Protein AF-A0A0S8JQD1-F1 (afdb_monomer_lite)

Structure (mmCIF, N/CA/C/O backbone):
data_AF-A0A0S8JQD1-F1
#
_entry.id   AF-A0A0S8JQD1-F1
#
loop_
_atom_site.group_PDB
_atom_site.id
_atom_site.type_symbol
_atom_site.label_atom_id
_atom_site.label_alt_id
_atom_site.label_comp_id
_atom_site.label_asym_id
_atom_site.label_entity_id
_atom_site.label_seq_id
_atom_site.pdbx_PDB_ins_code
_atom_site.Cartn_x
_atom_site.Cartn_y
_atom_site.Cartn_z
_atom_site.occupancy
_atom_site.B_iso_or_equiv
_atom_site.auth_seq_id
_atom_site.auth_comp_id
_atom_site.auth_asym_id
_atom_site.auth_atom_id
_atom_site.pdbx_PDB_model_num
ATOM 1 N N . MET A 1 1 ? 9.965 -3.136 -25.628 1.00 78.94 1 MET A N 1
ATOM 2 C CA . MET A 1 1 ? 8.952 -3.988 -24.974 1.00 78.94 1 MET A CA 1
ATOM 3 C C . MET A 1 1 ? 7.857 -4.251 -25.993 1.00 78.94 1 MET A C 1
ATOM 5 O O . MET A 1 1 ? 7.577 -3.351 -26.771 1.00 78.94 1 MET A O 1
ATOM 9 N N . VAL A 1 2 ? 7.329 -5.469 -26.069 1.00 87.44 2 VAL A N 1
ATOM 10 C CA . VAL A 1 2 ? 6.152 -5.796 -26.891 1.00 87.44 2 VAL A CA 1
ATOM 11 C C . VAL A 1 2 ? 5.032 -6.151 -25.925 1.00 87.44 2 VAL A C 1
ATOM 13 O O . VAL A 1 2 ? 5.283 -6.934 -25.013 1.00 87.44 2 VAL A O 1
ATOM 16 N N . HIS A 1 3 ? 3.866 -5.538 -26.092 1.00 89.38 3 HIS A N 1
ATOM 17 C CA . HIS A 1 3 ? 2.669 -5.808 -25.302 1.00 89.38 3 HIS A CA 1
ATOM 18 C C . HIS A 1 3 ? 1.633 -6.451 -26.219 1.00 89.38 3 HIS A C 1
ATOM 20 O O . HIS A 1 3 ? 1.344 -5.892 -27.277 1.00 89.38 3 HIS A O 1
ATOM 26 N N . ASP A 1 4 ? 1.126 -7.607 -25.811 1.00 89.38 4 ASP A N 1
ATOM 27 C CA . ASP A 1 4 ? -0.022 -8.264 -26.420 1.00 89.38 4 ASP A CA 1
ATOM 28 C C . ASP A 1 4 ? -1.220 -8.073 -25.475 1.00 89.38 4 ASP A C 1
ATOM 30 O O . ASP A 1 4 ? -1.228 -8.657 -24.386 1.00 89.38 4 ASP A O 1
ATOM 34 N N . PRO A 1 5 ? -2.172 -7.188 -25.811 1.00 85.81 5 PRO A N 1
ATOM 35 C CA . PRO A 1 5 ? -3.292 -6.878 -24.931 1.00 85.81 5 PRO A CA 1
ATOM 36 C C . PRO A 1 5 ? -4.311 -8.018 -24.833 1.00 85.81 5 PRO A C 1
ATOM 38 O O . PRO A 1 5 ? -4.959 -8.137 -23.791 1.00 85.81 5 PRO A O 1
ATOM 41 N N . ASP A 1 6 ? -4.433 -8.850 -25.869 1.00 91.69 6 ASP A N 1
ATOM 42 C CA . ASP A 1 6 ? -5.437 -9.913 -25.936 1.00 91.69 6 ASP A CA 1
ATOM 43 C C . ASP A 1 6 ? -5.020 -11.084 -25.039 1.00 91.69 6 ASP A C 1
ATOM 45 O O . ASP A 1 6 ? -5.792 -11.524 -24.184 1.00 91.69 6 ASP A O 1
ATOM 49 N N . ASP A 1 7 ? -3.746 -11.479 -25.120 1.00 91.81 7 ASP A N 1
ATOM 50 C CA . ASP A 1 7 ? -3.152 -12.493 -24.238 1.00 91.81 7 ASP A CA 1
ATOM 51 C C . ASP A 1 7 ? -2.639 -11.920 -22.901 1.00 91.81 7 ASP A C 1
ATOM 53 O O . ASP A 1 7 ? -2.196 -12.660 -22.020 1.00 91.81 7 ASP A O 1
ATOM 57 N N . ARG A 1 8 ? -2.695 -10.592 -22.715 1.00 90.12 8 ARG A N 1
ATOM 58 C CA . ARG A 1 8 ? -2.167 -9.862 -21.542 1.00 90.12 8 ARG A CA 1
ATOM 59 C C . ARG A 1 8 ? -0.697 -10.180 -21.254 1.00 90.12 8 ARG A C 1
ATOM 61 O O . ARG A 1 8 ? -0.280 -10.266 -20.094 1.00 90.12 8 ARG A O 1
ATOM 68 N N . THR A 1 9 ? 0.106 -10.347 -22.304 1.00 90.62 9 THR A N 1
ATOM 69 C CA . THR A 1 9 ? 1.527 -10.691 -22.178 1.00 90.62 9 THR A CA 1
ATOM 70 C C . THR A 1 9 ? 2.443 -9.515 -22.492 1.00 90.62 9 THR A C 1
ATOM 72 O O . THR A 1 9 ? 2.153 -8.627 -23.296 1.00 90.62 9 THR A O 1
ATOM 75 N N . ILE A 1 10 ? 3.604 -9.505 -21.833 1.00 89.94 10 ILE A N 1
ATOM 76 C CA . ILE A 1 10 ? 4.675 -8.540 -22.072 1.00 89.94 10 ILE A CA 1
ATOM 77 C C . ILE A 1 10 ? 5.955 -9.311 -22.382 1.00 89.94 10 ILE A C 1
ATOM 79 O O . ILE A 1 10 ? 6.378 -10.168 -21.608 1.00 89.94 10 ILE A O 1
ATOM 83 N N . ARG A 1 11 ? 6.619 -8.962 -23.489 1.00 89.69 11 ARG A N 1
ATOM 84 C CA . ARG A 1 11 ? 7.912 -9.538 -23.881 1.00 89.69 11 ARG A CA 1
ATOM 85 C C . ARG A 1 11 ? 9.009 -8.482 -23.970 1.00 89.69 11 ARG A C 1
ATOM 87 O O . ARG A 1 11 ? 8.882 -7.457 -24.655 1.00 89.69 11 ARG A O 1
ATOM 94 N N . PHE A 1 12 ? 10.145 -8.771 -23.342 1.00 89.81 12 PHE A N 1
ATOM 95 C CA . PHE A 1 12 ? 11.366 -7.982 -23.482 1.00 89.81 12 PHE A CA 1
ATOM 96 C C . PHE A 1 12 ? 12.162 -8.456 -24.697 1.00 89.81 12 PHE A C 1
ATOM 98 O O . PHE A 1 12 ? 12.424 -9.641 -24.870 1.00 89.81 12 PHE A O 1
ATOM 105 N N . ARG A 1 13 ? 12.531 -7.515 -25.573 1.00 87.81 13 ARG A N 1
ATOM 106 C CA . ARG A 1 13 ? 13.360 -7.811 -26.756 1.00 87.81 13 ARG A CA 1
ATOM 107 C C . ARG A 1 13 ? 14.842 -7.950 -26.400 1.00 87.81 13 ARG A C 1
ATOM 109 O O . ARG A 1 13 ? 15.577 -8.622 -27.108 1.00 87.81 13 ARG A O 1
ATOM 116 N N . ASN A 1 14 ? 15.263 -7.318 -25.308 1.00 89.50 14 ASN A N 1
ATOM 117 C CA . ASN A 1 14 ? 16.623 -7.374 -24.796 1.00 89.50 14 ASN A CA 1
ATOM 118 C C . ASN A 1 14 ? 16.653 -8.305 -23.575 1.00 89.50 14 ASN A C 1
ATOM 120 O O . ASN A 1 14 ? 15.941 -8.055 -22.604 1.00 89.50 14 ASN A O 1
ATOM 124 N N . LYS A 1 15 ? 17.480 -9.357 -23.634 1.00 84.50 15 LYS A N 1
ATOM 125 C CA . LYS A 1 15 ? 17.635 -10.361 -22.565 1.00 84.50 15 LYS A CA 1
ATOM 126 C C . LYS A 1 15 ? 18.258 -9.800 -21.279 1.00 84.50 15 LYS A C 1
ATOM 128 O O . LYS A 1 15 ? 18.165 -10.441 -20.243 1.00 84.50 15 LYS A O 1
ATOM 133 N N . LEU A 1 16 ? 18.883 -8.624 -21.344 1.00 88.50 16 LEU A N 1
ATOM 134 C CA . LEU A 1 16 ? 19.480 -7.940 -20.195 1.00 88.50 16 LEU A CA 1
ATOM 135 C C . LEU A 1 16 ? 18.474 -7.069 -19.424 1.00 88.50 16 LEU A C 1
ATOM 137 O O . LEU A 1 16 ? 18.820 -6.519 -18.383 1.00 88.50 16 LEU A O 1
ATOM 141 N N . VAL A 1 17 ? 17.243 -6.909 -19.922 1.00 87.38 17 VAL A N 1
ATOM 142 C CA . VAL A 1 17 ? 16.210 -6.130 -19.229 1.00 87.38 17 VAL A CA 1
ATOM 143 C C . VAL A 1 17 ? 15.551 -6.990 -18.157 1.00 87.38 17 VAL A C 1
ATOM 145 O O . VAL A 1 17 ? 15.038 -8.067 -18.448 1.00 87.38 17 VAL A O 1
ATOM 148 N N . GLN A 1 18 ? 15.524 -6.473 -16.932 1.00 84.81 18 GLN A N 1
ATOM 149 C CA . GLN A 1 18 ? 14.804 -7.047 -15.799 1.00 84.81 18 GLN A CA 1
ATOM 150 C C . GLN A 1 18 ? 13.748 -6.058 -15.303 1.00 84.81 18 GLN A C 1
ATOM 152 O O . GLN A 1 18 ? 13.915 -4.844 -15.438 1.00 84.81 18 GLN A O 1
ATOM 157 N N . VAL A 1 19 ? 12.659 -6.578 -14.740 1.00 82.19 19 VAL A N 1
ATOM 158 C CA . VAL A 1 19 ? 11.595 -5.764 -14.142 1.00 82.19 19 VAL A CA 1
ATOM 159 C C . VAL A 1 19 ? 11.698 -5.848 -12.631 1.00 82.19 19 VAL A C 1
ATOM 161 O O . VAL A 1 19 ? 11.693 -6.943 -12.074 1.00 82.19 19 VAL A O 1
ATOM 164 N N . ASP A 1 20 ? 11.740 -4.691 -11.981 1.00 81.12 20 ASP A N 1
ATOM 165 C CA . ASP A 1 20 ? 11.642 -4.573 -10.531 1.00 81.12 20 ASP A CA 1
ATOM 166 C C . ASP A 1 20 ? 10.303 -3.921 -10.162 1.00 81.12 20 ASP A C 1
ATOM 168 O O . ASP A 1 20 ? 10.028 -2.769 -10.503 1.00 81.12 20 ASP A O 1
ATOM 172 N N . PHE A 1 21 ? 9.453 -4.675 -9.463 1.00 76.06 21 PHE A N 1
ATOM 173 C CA . PHE A 1 21 ? 8.154 -4.205 -8.982 1.00 76.06 21 PHE A CA 1
ATOM 174 C C . PHE A 1 21 ? 8.196 -3.655 -7.550 1.00 76.06 21 PHE A C 1
ATOM 176 O O . PHE A 1 21 ? 7.154 -3.268 -7.018 1.00 76.06 21 PHE A O 1
ATOM 183 N N . GLY A 1 22 ? 9.362 -3.592 -6.904 1.00 70.12 22 GLY A N 1
ATOM 184 C CA . GLY A 1 22 ? 9.502 -3.224 -5.495 1.00 70.12 22 GLY A CA 1
ATOM 185 C C . GLY A 1 22 ? 8.917 -1.850 -5.152 1.00 70.12 22 GLY A C 1
ATOM 186 O O . GLY A 1 22 ? 8.320 -1.675 -4.088 1.00 70.12 22 GLY A O 1
ATOM 187 N N . GLY A 1 23 ? 9.020 -0.881 -6.068 1.00 67.44 23 GLY A N 1
ATOM 188 C CA . GLY A 1 23 ? 8.383 0.435 -5.924 1.00 67.44 23 GLY A CA 1
ATOM 189 C C . GLY A 1 23 ? 6.878 0.441 -6.223 1.00 67.44 23 GLY A C 1
ATOM 190 O O . GLY A 1 23 ? 6.130 1.210 -5.619 1.00 67.44 23 GLY A O 1
ATOM 191 N N . PHE A 1 24 ? 6.424 -0.431 -7.125 1.00 72.25 24 PHE A N 1
ATOM 192 C CA . PHE A 1 24 ? 5.035 -0.503 -7.585 1.00 72.25 24 PHE A CA 1
ATOM 193 C C . PHE A 1 24 ? 4.132 -1.255 -6.598 1.00 72.25 24 PHE A C 1
ATOM 195 O O . PHE A 1 24 ? 3.067 -0.762 -6.224 1.00 72.25 24 PHE A O 1
ATOM 202 N N . VAL A 1 25 ? 4.574 -2.420 -6.111 1.00 68.81 25 VAL A N 1
ATOM 203 C CA . VAL A 1 25 ? 3.781 -3.302 -5.235 1.00 68.81 25 VAL A CA 1
ATOM 204 C C . VAL A 1 25 ? 3.356 -2.589 -3.956 1.00 68.81 25 VAL A C 1
ATOM 206 O O . VAL A 1 25 ? 2.227 -2.771 -3.513 1.00 68.81 25 VAL A O 1
ATOM 209 N N . LYS A 1 26 ? 4.190 -1.702 -3.402 1.00 69.44 26 LYS A N 1
ATOM 210 C CA . LYS A 1 26 ? 3.848 -0.923 -2.198 1.00 69.44 26 LYS A CA 1
ATOM 211 C C . LYS A 1 26 ? 2.634 -0.010 -2.384 1.00 69.44 26 LYS A C 1
ATOM 213 O O . LYS A 1 26 ? 1.946 0.277 -1.413 1.00 69.44 26 LYS A O 1
ATOM 218 N N . ARG A 1 27 ? 2.370 0.423 -3.620 1.00 66.50 27 ARG A N 1
ATOM 219 C CA . ARG A 1 27 ? 1.241 1.295 -3.978 1.00 66.50 27 ARG A CA 1
ATOM 220 C C . ARG A 1 27 ? 0.025 0.521 -4.461 1.00 66.50 27 ARG A C 1
ATOM 222 O O . ARG A 1 27 ? -1.093 0.953 -4.230 1.00 66.50 27 ARG A O 1
ATOM 229 N N . TYR A 1 28 ? 0.249 -0.616 -5.111 1.00 72.62 28 TYR A N 1
ATOM 230 C CA . TYR A 1 28 ? -0.821 -1.467 -5.629 1.00 72.62 28 TYR A CA 1
ATOM 231 C C . TYR A 1 28 ? -1.498 -2.312 -4.533 1.00 72.62 28 TYR A C 1
ATOM 233 O O . TYR A 1 28 ? -2.698 -2.577 -4.568 1.00 72.62 28 TYR A O 1
ATOM 241 N N . THR A 1 29 ? -0.725 -2.733 -3.533 1.00 79.62 29 THR A N 1
ATOM 242 C CA . THR A 1 29 ? -1.169 -3.657 -2.479 1.00 79.62 29 THR A CA 1
ATOM 243 C C . THR A 1 29 ? -2.306 -3.124 -1.585 1.00 79.62 29 THR A C 1
ATOM 245 O O . THR A 1 29 ? -3.239 -3.893 -1.331 1.00 79.62 29 THR A O 1
ATOM 248 N N . PRO A 1 30 ? -2.308 -1.851 -1.126 1.00 81.12 30 PRO A N 1
ATOM 249 C CA . PRO A 1 30 ? -3.336 -1.344 -0.212 1.00 81.12 30 PRO A CA 1
ATOM 250 C C . PRO A 1 30 ? -4.768 -1.479 -0.743 1.00 81.12 30 PRO A C 1
ATOM 252 O O . PRO A 1 30 ? -5.653 -1.918 -0.010 1.00 81.12 30 PRO A O 1
ATOM 255 N N . GLU A 1 31 ? -5.001 -1.190 -2.026 1.00 81.62 31 GLU A N 1
ATOM 256 C CA . GLU A 1 31 ? -6.333 -1.338 -2.628 1.00 81.62 31 GLU A CA 1
ATOM 257 C C . GLU A 1 31 ? -6.788 -2.797 -2.671 1.00 81.62 31 GLU A C 1
ATOM 259 O O . GLU A 1 31 ? -7.951 -3.110 -2.397 1.00 81.62 31 GLU A O 1
ATOM 264 N N . ARG A 1 32 ? -5.870 -3.715 -3.002 1.00 86.06 32 ARG A N 1
ATOM 265 C CA . ARG A 1 32 ? -6.192 -5.141 -3.076 1.00 86.06 32 ARG A CA 1
ATOM 266 C C . ARG A 1 32 ? -6.534 -5.701 -1.701 1.00 86.06 32 ARG A C 1
ATOM 268 O O . ARG A 1 32 ? -7.461 -6.500 -1.588 1.00 86.06 32 ARG A O 1
ATOM 275 N N . ILE A 1 33 ? -5.826 -5.247 -0.672 1.00 87.00 33 ILE A N 1
ATOM 276 C CA . ILE A 1 33 ? -6.053 -5.687 0.702 1.00 87.00 33 ILE A CA 1
ATOM 277 C C . ILE A 1 33 ? -7.324 -5.086 1.281 1.00 87.00 33 ILE A C 1
ATOM 279 O O . ILE A 1 33 ? -8.080 -5.822 1.902 1.00 87.00 33 ILE A O 1
ATOM 283 N N . ARG A 1 34 ? -7.645 -3.818 0.998 1.00 85.94 34 ARG A N 1
ATOM 284 C CA . ARG A 1 34 ? -8.959 -3.260 1.353 1.00 85.94 34 ARG A CA 1
ATOM 285 C C . ARG A 1 34 ? -10.094 -4.108 0.780 1.00 85.94 34 ARG A C 1
ATOM 287 O O . ARG A 1 34 ? -10.985 -4.497 1.523 1.00 85.94 34 ARG A O 1
ATOM 294 N N . LYS A 1 35 ? -10.037 -4.450 -0.513 1.00 88.88 35 LYS A N 1
ATOM 295 C CA . LYS A 1 35 ? -11.051 -5.314 -1.148 1.00 88.88 35 LYS A CA 1
ATOM 296 C C . LYS A 1 35 ? -11.161 -6.678 -0.461 1.00 88.88 35 LYS A C 1
ATOM 298 O O . LYS A 1 35 ? -12.267 -7.172 -0.285 1.00 88.88 35 LYS A O 1
ATOM 303 N N . LEU A 1 36 ? -10.032 -7.269 -0.069 1.00 91.12 36 LEU A N 1
ATOM 304 C CA . LEU A 1 36 ? -10.008 -8.549 0.640 1.00 91.12 36 LEU A CA 1
ATOM 305 C C . LEU A 1 36 ? -10.634 -8.454 2.038 1.00 91.12 36 LEU A C 1
ATOM 307 O O . LEU A 1 36 ? -11.416 -9.328 2.400 1.00 91.12 36 LEU A O 1
ATOM 311 N N . LEU A 1 37 ? -10.303 -7.406 2.798 1.00 91.44 37 LEU A N 1
ATOM 312 C CA . LEU A 1 37 ? -10.854 -7.163 4.133 1.00 91.44 37 LEU A CA 1
ATOM 313 C C . LEU A 1 37 ? -12.367 -6.955 4.085 1.00 91.44 37 LEU A C 1
ATOM 315 O O . LEU A 1 37 ? -13.095 -7.613 4.819 1.00 91.44 37 LEU A O 1
ATOM 319 N N . LEU A 1 38 ? -12.838 -6.108 3.166 1.00 89.88 38 LEU A N 1
ATOM 320 C CA . LEU A 1 38 ? -14.266 -5.849 2.991 1.00 89.88 38 LEU A CA 1
ATOM 321 C C . LEU A 1 38 ? -15.032 -7.108 2.561 1.00 89.88 38 LEU A C 1
ATOM 323 O O . LEU A 1 38 ? -16.143 -7.325 3.025 1.00 89.88 38 LEU A O 1
ATOM 327 N N . ALA A 1 39 ? -14.431 -7.967 1.729 1.00 93.56 39 ALA A N 1
ATOM 328 C CA . ALA A 1 39 ? -15.030 -9.247 1.344 1.00 93.56 39 ALA A CA 1
ATOM 329 C C . ALA A 1 39 ? -15.184 -10.237 2.516 1.00 93.56 39 ALA A C 1
ATOM 331 O O . ALA A 1 39 ? -15.962 -11.178 2.404 1.00 93.56 39 ALA A O 1
ATOM 332 N N . HIS A 1 40 ? -14.456 -10.028 3.617 1.00 94.81 40 HIS A N 1
ATOM 333 C CA . HIS A 1 40 ? -14.565 -10.799 4.860 1.00 94.81 40 HIS A CA 1
ATOM 334 C C . HIS A 1 40 ? -15.240 -9.994 5.982 1.00 94.81 40 HIS A C 1
ATOM 336 O O . HIS A 1 40 ? -15.073 -10.326 7.151 1.00 94.81 40 HIS A O 1
ATOM 342 N N . GLU A 1 41 ? -15.950 -8.913 5.640 1.00 93.62 41 GLU A N 1
ATOM 343 C CA . GLU A 1 41 ? -16.686 -8.067 6.592 1.00 93.62 41 GLU A CA 1
ATOM 344 C C . GLU A 1 41 ? -15.797 -7.416 7.670 1.00 93.62 41 GLU A C 1
ATOM 346 O O . GLU A 1 41 ? -16.262 -7.000 8.730 1.00 93.62 41 GLU A O 1
ATOM 351 N N . ILE A 1 42 ? -14.499 -7.261 7.386 1.00 92.19 42 ILE A N 1
ATOM 352 C CA . ILE A 1 42 ? -13.573 -6.521 8.243 1.00 92.19 42 ILE A CA 1
ATOM 353 C C . ILE A 1 42 ? -13.649 -5.045 7.854 1.00 92.19 42 ILE A C 1
ATOM 355 O O . ILE A 1 42 ? -13.095 -4.623 6.835 1.00 92.19 42 ILE A O 1
ATOM 359 N N . LEU A 1 43 ? -14.352 -4.265 8.675 1.00 89.62 43 LEU A N 1
ATOM 360 C CA . LEU A 1 43 ? -14.651 -2.854 8.407 1.00 89.62 43 LEU A CA 1
ATOM 361 C C . LEU A 1 43 ? -13.644 -1.883 9.034 1.00 89.62 43 LEU A C 1
ATOM 363 O O . LEU A 1 43 ? -13.464 -0.784 8.517 1.00 89.62 43 LEU A O 1
ATOM 367 N N . ASP A 1 44 ? -12.949 -2.302 10.093 1.00 90.38 44 ASP A N 1
ATOM 368 C CA . ASP A 1 44 ? -11.979 -1.485 10.820 1.00 90.38 44 ASP A CA 1
ATOM 369 C C . ASP A 1 44 ? -10.629 -2.206 10.893 1.00 90.38 44 ASP A C 1
ATOM 371 O O . ASP A 1 44 ? -10.504 -3.275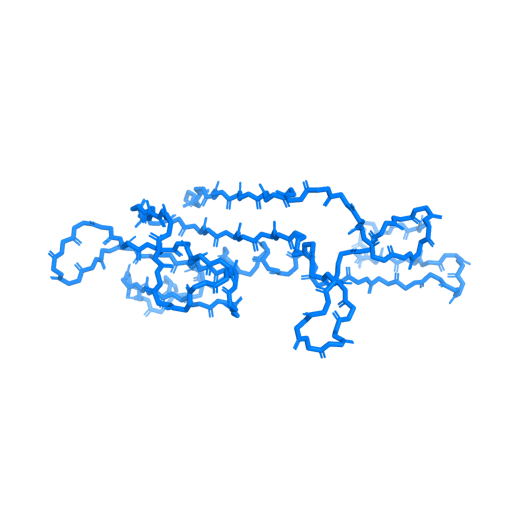 11.491 1.00 90.38 44 ASP A O 1
ATOM 375 N N . ALA A 1 45 ? -9.585 -1.625 10.298 1.00 88.94 45 ALA A N 1
ATOM 376 C CA . ALA A 1 45 ? -8.252 -2.224 10.286 1.00 88.94 45 ALA A CA 1
ATOM 377 C C . ALA A 1 45 ? -7.134 -1.179 10.203 1.00 88.94 45 ALA A C 1
ATOM 379 O O . ALA A 1 45 ? -7.289 -0.094 9.643 1.00 88.94 45 ALA A O 1
ATOM 380 N N . PHE A 1 46 ? -5.964 -1.536 10.731 1.00 88.69 46 PHE A N 1
ATOM 381 C CA . PHE A 1 46 ? -4.722 -0.800 10.513 1.00 88.69 46 PHE A CA 1
ATOM 382 C C . PHE A 1 46 ? -3.633 -1.770 10.097 1.00 88.69 46 PHE A C 1
ATOM 384 O O . PHE A 1 46 ? -3.295 -2.682 10.850 1.00 88.69 46 PHE A O 1
ATOM 391 N N . ILE A 1 47 ? -3.103 -1.588 8.893 1.00 86.69 47 ILE A N 1
ATOM 392 C CA . ILE A 1 47 ? -2.162 -2.529 8.295 1.00 86.69 47 ILE A CA 1
ATOM 393 C C . ILE A 1 47 ? -0.878 -1.795 7.950 1.00 86.69 47 ILE A C 1
ATOM 395 O O . ILE A 1 47 ? -0.917 -0.717 7.362 1.00 86.69 47 ILE A O 1
ATOM 399 N N . SER A 1 48 ? 0.255 -2.403 8.286 1.00 83.56 48 SER A N 1
ATOM 400 C CA . SER A 1 48 ? 1.585 -1.912 7.943 1.00 83.56 48 SER A CA 1
ATOM 401 C C . SER A 1 48 ? 2.230 -2.821 6.892 1.00 83.56 48 SER A C 1
ATOM 403 O O . SER A 1 48 ? 2.368 -4.026 7.098 1.00 83.56 48 SER A O 1
ATOM 405 N N . PHE A 1 49 ? 2.622 -2.245 5.756 1.00 76.06 49 PHE A N 1
ATOM 406 C CA . PHE A 1 49 ? 3.310 -2.904 4.643 1.00 76.06 49 PHE A CA 1
ATOM 407 C C . PHE A 1 49 ? 4.804 -2.568 4.681 1.00 76.06 49 PHE A C 1
ATOM 409 O O . PHE A 1 49 ? 5.324 -1.795 3.868 1.00 76.06 49 PHE A O 1
ATOM 416 N N . GLY A 1 50 ? 5.496 -3.151 5.661 1.00 70.50 50 GLY A N 1
ATOM 417 C CA . GLY A 1 50 ? 6.878 -2.802 5.996 1.00 70.50 50 GLY A CA 1
ATOM 418 C C . GLY A 1 50 ? 6.983 -1.438 6.685 1.00 70.50 50 GLY A C 1
ATOM 419 O O . GLY A 1 50 ? 5.986 -0.817 7.022 1.00 70.50 50 GLY A O 1
ATOM 420 N N . GLU A 1 51 ? 8.201 -0.937 6.882 1.00 65.19 51 GLU A N 1
ATOM 421 C CA . GLU A 1 51 ? 8.432 0.268 7.703 1.00 65.19 51 GLU A CA 1
ATOM 422 C C . GLU A 1 51 ? 7.845 1.569 7.131 1.00 65.19 51 GLU A C 1
ATOM 424 O O . GLU A 1 51 ? 7.786 2.577 7.828 1.00 65.19 51 GLU A O 1
ATOM 429 N N . SER A 1 52 ? 7.453 1.592 5.854 1.00 71.25 52 SER A N 1
ATOM 430 C CA . SER A 1 52 ? 7.230 2.849 5.134 1.00 71.25 52 SER A CA 1
ATOM 431 C C . SER A 1 52 ? 5.878 2.955 4.437 1.00 71.25 52 SER A C 1
ATOM 433 O O . SER A 1 52 ? 5.685 3.853 3.618 1.00 71.25 52 SER A O 1
ATOM 435 N N . SER A 1 53 ? 4.937 2.046 4.685 1.00 78.38 53 SER A N 1
ATOM 436 C CA . SER A 1 53 ? 3.602 2.113 4.082 1.00 78.38 53 SER A CA 1
ATOM 437 C C . SER A 1 53 ? 2.546 1.581 5.032 1.00 78.38 53 SER A C 1
ATOM 439 O O . SER A 1 53 ? 2.730 0.517 5.607 1.00 78.38 53 SER A O 1
ATOM 441 N N . VAL A 1 54 ? 1.441 2.305 5.181 1.00 86.31 54 VAL A N 1
ATOM 442 C CA . VAL A 1 54 ? 0.325 1.924 6.052 1.00 86.31 54 VAL A CA 1
ATOM 443 C C . VAL A 1 54 ? -1.016 2.112 5.347 1.00 86.31 54 VAL A C 1
ATOM 445 O O . VAL A 1 54 ? -1.146 2.956 4.459 1.00 86.31 54 VAL A O 1
ATOM 448 N N . LEU A 1 55 ? -2.012 1.334 5.762 1.00 86.25 55 LEU A N 1
ATOM 449 C CA . LEU A 1 55 ? -3.413 1.443 5.364 1.00 86.25 55 LEU A CA 1
ATOM 450 C C . LEU A 1 55 ? -4.275 1.566 6.622 1.00 86.25 55 LEU A C 1
ATOM 452 O O . LEU A 1 55 ? -4.209 0.705 7.500 1.00 86.25 55 LEU A O 1
ATOM 456 N N . ALA A 1 56 ? -5.094 2.613 6.681 1.00 89.50 56 ALA A N 1
ATOM 457 C CA . ALA A 1 56 ? -6.141 2.774 7.678 1.00 89.50 56 ALA A CA 1
ATOM 458 C C . ALA A 1 56 ? -7.502 2.529 7.019 1.00 89.50 56 ALA A C 1
ATOM 460 O O . ALA A 1 56 ? -7.871 3.230 6.080 1.00 89.50 56 ALA A O 1
ATOM 461 N N . LEU A 1 57 ? -8.235 1.540 7.521 1.00 89.06 57 LEU A N 1
ATOM 462 C CA . LEU A 1 57 ? -9.600 1.214 7.123 1.00 89.06 57 LEU A CA 1
ATOM 463 C C . LEU A 1 57 ? -10.526 1.458 8.314 1.00 89.06 57 LEU A C 1
ATOM 465 O O . LEU A 1 57 ? -10.196 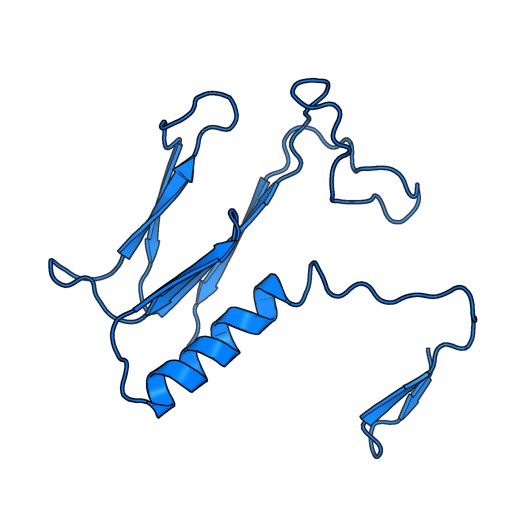1.061 9.434 1.00 89.06 57 LEU A O 1
ATOM 469 N N . GLY A 1 58 ? -11.655 2.112 8.064 1.00 84.75 58 GLY A N 1
ATOM 470 C CA . GLY A 1 58 ? -12.639 2.415 9.092 1.00 84.75 58 GLY A CA 1
ATOM 471 C C . GLY A 1 58 ? -12.088 3.320 10.194 1.00 84.75 58 GLY A C 1
ATOM 472 O O . GLY A 1 58 ? -11.252 4.200 9.956 1.00 84.75 58 GLY A O 1
ATOM 473 N N . ASN A 1 59 ? -12.584 3.111 11.405 1.00 86.00 59 ASN A N 1
ATOM 474 C CA . ASN A 1 59 ? -12.302 3.914 12.580 1.00 86.00 59 ASN A CA 1
ATOM 475 C C . ASN A 1 59 ? -11.406 3.183 13.585 1.00 86.00 59 ASN A C 1
ATOM 477 O O . ASN A 1 59 ? -11.156 1.973 13.542 1.00 86.00 59 ASN A O 1
ATOM 481 N N . HIS A 1 60 ? -10.868 3.965 14.512 1.00 84.75 60 HIS A N 1
ATOM 482 C C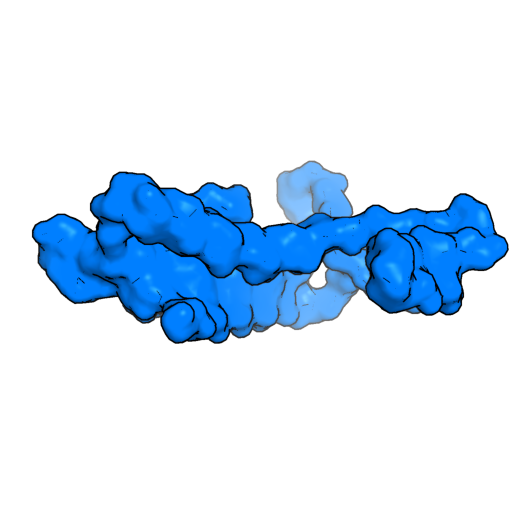A . HIS A 1 60 ? -10.259 3.426 15.710 1.00 84.75 60 HIS A CA 1
ATOM 483 C C . HIS A 1 60 ? -11.364 3.113 16.737 1.00 84.75 60 HIS A C 1
ATOM 485 O O . HIS A 1 60 ? -12.336 3.864 16.815 1.00 84.75 60 HIS A O 1
ATOM 491 N N . PRO A 1 61 ? -11.217 2.087 17.598 1.00 80.75 61 PRO A N 1
ATOM 492 C CA . PRO A 1 61 ? -12.207 1.797 18.643 1.00 80.75 61 PRO A CA 1
ATOM 493 C C . PRO A 1 61 ? -12.503 2.983 19.576 1.00 80.75 61 PRO A C 1
ATOM 495 O O . PRO A 1 61 ? -13.547 3.032 20.213 1.00 80.75 61 PRO A O 1
ATOM 498 N N . HIS A 1 62 ? -11.580 3.946 19.645 1.00 83.31 62 HIS A N 1
ATOM 499 C CA . HIS A 1 62 ? -11.682 5.138 20.487 1.00 83.31 62 HIS A CA 1
ATOM 500 C C . HIS A 1 62 ? -11.977 6.437 19.714 1.00 83.31 62 HIS A C 1
ATOM 502 O O . HIS A 1 62 ? -11.859 7.513 20.294 1.00 83.31 62 HIS A O 1
ATOM 508 N N . GLY A 1 63 ? -12.312 6.384 18.419 1.00 80.06 63 GLY A N 1
ATOM 509 C CA . GLY A 1 63 ? -12.652 7.592 17.662 1.00 80.06 63 GLY A CA 1
ATOM 510 C C . GLY A 1 63 ? -12.500 7.481 16.147 1.00 80.06 63 GLY A C 1
ATOM 511 O O . GLY A 1 63 ? -12.103 6.456 15.598 1.00 80.06 63 GLY A O 1
ATOM 512 N N . VAL A 1 64 ? -12.826 8.577 15.466 1.00 80.81 64 VAL A N 1
ATOM 513 C CA . VAL A 1 64 ? -12.782 8.655 14.002 1.00 80.81 64 VAL A CA 1
ATOM 514 C C . VAL A 1 64 ? -11.337 8.672 13.503 1.00 80.81 64 VAL A C 1
ATOM 516 O O . VAL A 1 64 ? -10.520 9.467 13.966 1.00 80.81 64 VAL A O 1
ATOM 519 N N . GLY A 1 65 ? -11.048 7.816 12.520 1.00 79.06 65 GLY A N 1
ATOM 520 C CA . GLY A 1 65 ? -9.744 7.740 11.864 1.00 79.06 65 GLY A CA 1
ATOM 521 C C . GLY A 1 65 ? -8.626 7.129 12.717 1.00 79.06 65 GLY A C 1
ATOM 522 O O . GLY A 1 65 ? -8.817 6.694 13.852 1.00 79.06 65 GLY A O 1
ATOM 523 N N . ARG A 1 66 ? -7.429 7.047 12.131 1.00 84.38 66 ARG A N 1
ATOM 524 C CA . ARG A 1 66 ? -6.226 6.471 12.744 1.00 84.38 66 ARG A CA 1
ATOM 525 C C . ARG A 1 66 ? -5.020 7.371 12.518 1.00 84.38 66 ARG A C 1
ATOM 527 O O . ARG A 1 66 ? -4.773 7.807 11.397 1.00 84.38 66 ARG A O 1
ATOM 534 N N . LYS A 1 67 ? -4.231 7.598 13.570 1.00 85.06 67 LYS A N 1
ATOM 535 C CA . LYS A 1 67 ? -2.991 8.376 13.481 1.00 85.06 67 LYS A CA 1
ATOM 536 C C . LYS A 1 67 ? -1.851 7.540 12.910 1.00 85.06 67 LYS A C 1
ATOM 538 O O . LYS A 1 67 ? -1.543 6.468 13.424 1.00 85.06 67 LYS A O 1
ATOM 543 N N . ALA A 1 68 ? -1.187 8.068 11.888 1.00 84.06 68 ALA A N 1
ATOM 544 C CA . ALA A 1 68 ? 0.054 7.530 11.347 1.00 84.06 68 ALA A CA 1
ATOM 545 C C . ALA A 1 68 ? 1.183 8.555 11.508 1.00 84.06 68 ALA A C 1
ATOM 547 O O . ALA A 1 68 ? 1.132 9.644 10.933 1.00 84.06 68 ALA A O 1
ATOM 548 N N . GLY A 1 69 ? 2.193 8.206 12.305 1.00 80.38 69 GLY A N 1
ATOM 549 C CA . GLY A 1 69 ? 3.365 9.041 12.565 1.00 80.38 69 GLY A CA 1
ATOM 550 C C . GLY A 1 69 ? 4.452 8.896 11.502 1.00 80.38 69 GLY A C 1
ATOM 551 O O . GLY A 1 69 ? 4.604 7.849 10.871 1.00 80.38 69 GLY A O 1
ATOM 552 N N . VAL A 1 70 ? 5.231 9.957 11.318 1.00 77.44 70 VAL A N 1
ATOM 553 C CA . VAL A 1 70 ? 6.485 9.950 10.569 1.00 77.44 70 VAL A CA 1
ATOM 554 C C . VAL A 1 70 ? 7.606 10.246 11.544 1.00 77.44 70 VAL A C 1
ATOM 556 O O . VAL A 1 70 ? 7.702 11.355 12.067 1.00 77.44 70 VAL A O 1
ATOM 559 N N . ASN A 1 71 ? 8.457 9.249 11.751 1.00 76.38 71 ASN A N 1
ATOM 560 C CA . ASN A 1 71 ? 9.536 9.327 12.722 1.00 76.38 71 ASN A CA 1
ATOM 561 C C . ASN A 1 71 ? 10.689 10.205 12.234 1.00 76.38 71 ASN A C 1
ATOM 563 O O . ASN A 1 71 ? 10.962 10.306 11.032 1.00 76.38 71 ASN A O 1
ATOM 567 N N . HIS A 1 72 ? 11.378 10.810 13.193 1.00 73.00 72 HIS A N 1
ATOM 568 C CA . HIS A 1 72 ? 12.631 11.503 12.984 1.00 73.00 72 HIS A CA 1
ATOM 569 C C . HIS A 1 72 ? 13.697 10.476 12.603 1.00 73.00 72 HIS A C 1
ATOM 571 O O . HIS A 1 72 ? 13.812 9.414 13.210 1.00 73.00 72 HIS A O 1
ATOM 577 N N . GLN A 1 73 ? 14.480 10.767 11.565 1.00 64.31 73 GLN A N 1
ATOM 578 C CA . GLN A 1 73 ? 15.420 9.785 11.010 1.00 64.31 73 GLN A CA 1
ATOM 579 C C . GLN A 1 73 ? 16.631 9.532 11.907 1.00 64.31 73 GLN A C 1
ATOM 581 O O . GLN A 1 73 ? 17.211 8.453 11.859 1.00 64.31 73 GLN A O 1
ATOM 586 N N . MET A 1 74 ? 17.012 10.538 12.694 1.00 67.62 74 MET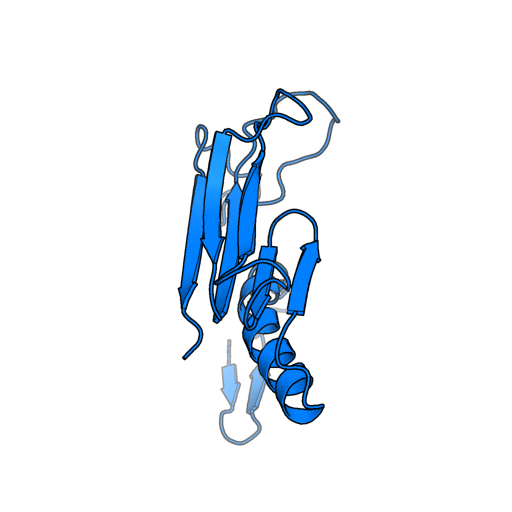 A N 1
ATOM 587 C CA . MET A 1 74 ? 18.206 10.502 13.543 1.00 67.62 74 MET A CA 1
ATOM 588 C C . MET A 1 74 ? 17.881 10.264 15.019 1.00 67.62 74 MET A C 1
ATOM 590 O O . MET A 1 74 ? 18.786 10.008 15.803 1.00 67.62 74 MET A O 1
ATOM 594 N N . ILE A 1 75 ? 16.607 10.388 15.406 1.00 72.38 75 ILE A N 1
ATOM 595 C CA . ILE A 1 75 ? 16.180 10.338 16.806 1.00 72.38 75 ILE A CA 1
ATOM 596 C C . ILE A 1 75 ? 15.078 9.292 16.915 1.00 72.38 75 ILE A C 1
ATOM 598 O O . ILE A 1 75 ? 13.948 9.487 16.469 1.00 72.38 75 ILE A O 1
ATOM 602 N N . THR A 1 76 ? 15.434 8.141 17.477 1.00 73.88 76 THR A N 1
ATOM 603 C CA . THR A 1 76 ? 14.515 7.017 17.651 1.00 73.88 76 THR A CA 1
ATOM 604 C C . THR A 1 76 ? 13.376 7.401 18.591 1.00 73.88 76 THR A C 1
ATOM 606 O O . THR A 1 76 ? 13.611 7.911 19.681 1.00 73.88 76 THR A O 1
ATOM 609 N N . GLY A 1 77 ? 12.138 7.112 18.188 1.00 71.88 77 GLY A N 1
ATOM 610 C CA . GLY A 1 77 ? 10.942 7.351 19.004 1.00 71.88 77 GLY A CA 1
ATOM 611 C C . GLY A 1 77 ? 10.363 8.763 18.899 1.00 71.88 77 GLY A C 1
ATOM 612 O O . GLY A 1 77 ? 9.246 8.984 19.358 1.00 71.88 77 GLY A O 1
ATOM 613 N N . GLU A 1 78 ? 11.058 9.698 18.251 1.00 78.31 78 GLU A N 1
ATOM 614 C CA . GLU A 1 78 ? 10.517 11.029 17.990 1.00 78.31 78 GLU A CA 1
ATOM 615 C C . GLU A 1 78 ? 9.707 11.029 16.689 1.00 78.31 78 GLU A C 1
ATOM 617 O O . GLU A 1 78 ? 10.186 10.578 15.649 1.00 78.31 78 GLU A O 1
ATOM 622 N N . SER A 1 79 ? 8.476 11.542 16.729 1.00 75.44 79 SER A N 1
ATOM 623 C CA . SER A 1 79 ? 7.636 11.728 15.543 1.00 75.44 79 SER A CA 1
ATOM 624 C C . SER A 1 79 ? 7.666 13.189 15.111 1.00 75.44 79 SER A C 1
ATOM 626 O O . SER A 1 79 ? 7.207 14.061 15.839 1.00 75.44 79 SER A O 1
ATOM 628 N N . VAL A 1 80 ? 8.132 13.448 13.890 1.00 82.06 80 VAL A N 1
ATOM 629 C CA . VAL A 1 80 ? 8.213 14.801 13.309 1.00 82.06 80 VAL A CA 1
ATOM 630 C C . VAL A 1 80 ? 6.842 15.289 12.853 1.00 82.06 80 VAL A C 1
ATOM 632 O O . VAL A 1 80 ? 6.572 16.485 12.809 1.00 82.06 80 VAL A O 1
ATOM 635 N N . PHE A 1 81 ? 5.966 14.364 12.457 1.00 81.19 81 PHE A N 1
ATOM 636 C CA . PHE A 1 81 ? 4.641 14.711 11.959 1.00 81.19 81 PHE A CA 1
ATOM 637 C C . PHE A 1 81 ? 3.683 13.530 12.073 1.00 81.19 81 PHE A C 1
ATOM 639 O O . PHE A 1 81 ? 4.113 12.388 11.952 1.00 81.19 81 PHE A O 1
ATOM 646 N N . SER A 1 82 ? 2.385 13.789 12.230 1.00 83.00 82 SER A N 1
ATOM 647 C CA . SER A 1 82 ? 1.358 12.743 12.203 1.00 83.00 82 SER A CA 1
ATOM 648 C C . SER A 1 82 ? 0.235 13.097 11.238 1.00 83.00 82 SER A C 1
ATOM 650 O O . SER A 1 82 ? -0.111 14.264 11.080 1.00 83.00 82 SER A O 1
ATOM 652 N N . PHE A 1 83 ? -0.312 12.079 10.584 1.00 83.75 83 PHE A N 1
ATOM 653 C CA . PHE A 1 83 ? -1.476 12.191 9.718 1.00 83.75 83 PHE A CA 1
ATOM 654 C C . PHE A 1 83 ? -2.654 11.490 10.373 1.00 83.75 83 PHE A C 1
ATOM 656 O O . PHE A 1 83 ? -2.507 10.355 10.826 1.00 83.75 83 PHE A O 1
ATOM 663 N N . ASP A 1 84 ? -3.815 12.130 10.360 1.00 87.12 84 ASP A N 1
ATOM 664 C CA . ASP A 1 84 ? -5.080 11.450 10.600 1.00 87.12 84 ASP A CA 1
ATOM 665 C C . ASP A 1 84 ? -5.526 10.812 9.277 1.00 87.12 84 ASP A C 1
ATOM 667 O O . ASP A 1 84 ? -5.679 11.495 8.258 1.00 87.12 84 ASP A O 1
ATOM 671 N N . LEU A 1 85 ? -5.626 9.483 9.276 1.00 85.88 85 LEU A N 1
ATOM 672 C CA . LEU A 1 85 ? -5.992 8.672 8.1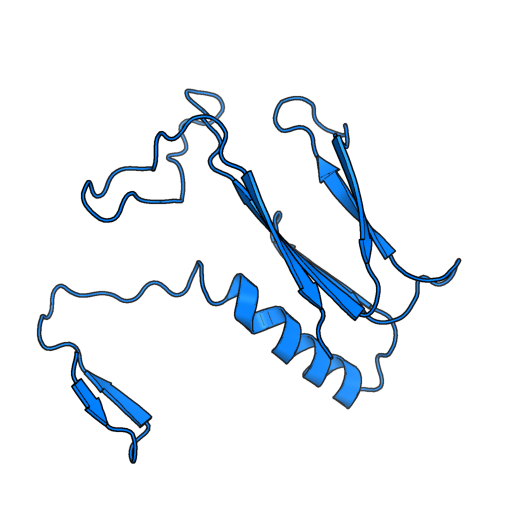20 1.00 85.88 85 LEU A CA 1
ATOM 673 C C . LEU A 1 85 ? -7.376 8.066 8.329 1.00 85.88 85 LEU A C 1
ATOM 675 O O . LEU A 1 85 ? -7.633 7.452 9.365 1.00 85.88 85 LEU A O 1
ATOM 679 N N . GLN A 1 86 ? -8.239 8.173 7.324 1.00 85.81 86 GLN A N 1
ATOM 680 C CA . GLN A 1 86 ? -9.548 7.523 7.329 1.00 85.81 86 GLN A CA 1
ATOM 681 C C . GLN A 1 86 ? -9.836 6.941 5.947 1.00 85.81 86 GLN A C 1
ATOM 683 O O . GLN A 1 86 ? -10.014 7.688 4.993 1.00 85.81 86 GLN A O 1
ATOM 688 N N . ASN A 1 87 ? -9.884 5.608 5.840 1.00 85.00 87 ASN A N 1
ATOM 689 C CA . ASN A 1 87 ? -10.010 4.902 4.554 1.00 85.00 87 ASN A CA 1
ATOM 690 C C . ASN A 1 87 ? -8.921 5.304 3.541 1.00 85.00 87 ASN A C 1
ATOM 692 O O . ASN A 1 87 ? -9.150 5.429 2.340 1.00 85.00 87 ASN A O 1
ATOM 696 N N . GLU A 1 88 ? -7.709 5.516 4.046 1.00 84.75 88 GLU A N 1
ATOM 697 C CA . GLU A 1 88 ? -6.590 6.086 3.306 1.00 84.75 88 GLU A CA 1
ATOM 698 C C . GLU A 1 88 ? -5.336 5.240 3.495 1.00 84.75 88 GLU A C 1
ATOM 700 O O . GLU A 1 88 ? -5.122 4.608 4.536 1.00 84.75 88 GLU A O 1
ATOM 705 N N . SER A 1 89 ? -4.469 5.274 2.484 1.00 82.94 89 SER A N 1
ATOM 706 C CA . SER A 1 89 ? -3.119 4.728 2.589 1.00 82.94 89 SER A CA 1
ATOM 707 C C . SER A 1 89 ? -2.075 5.836 2.546 1.00 82.94 89 SER A C 1
ATOM 709 O O . SER A 1 89 ? -2.220 6.844 1.845 1.00 82.94 89 SER A O 1
ATOM 711 N N . LEU A 1 90 ? -1.010 5.641 3.317 1.00 80.94 90 LEU A N 1
ATOM 712 C CA . LEU A 1 90 ? 0.130 6.540 3.374 1.00 80.94 90 LEU A CA 1
ATOM 713 C C . LEU A 1 90 ? 1.395 5.742 3.086 1.00 80.94 90 LEU A C 1
ATOM 715 O O . LEU A 1 90 ? 1.739 4.829 3.834 1.00 80.94 90 LEU A O 1
ATOM 719 N N . SER A 1 91 ? 2.117 6.135 2.040 1.00 75.31 91 SER A N 1
ATOM 720 C CA . SER A 1 91 ? 3.430 5.579 1.719 1.00 75.31 91 SER A CA 1
ATOM 721 C C . SER A 1 91 ? 4.490 6.671 1.763 1.00 75.31 91 SER A C 1
ATOM 723 O O . SER A 1 91 ? 4.392 7.695 1.081 1.00 75.31 91 SER A O 1
ATOM 725 N N . ASN A 1 92 ? 5.530 6.426 2.552 1.00 69.81 92 ASN A N 1
ATOM 726 C CA . ASN A 1 92 ? 6.724 7.247 2.636 1.00 69.81 92 ASN A CA 1
ATOM 727 C C . ASN A 1 92 ? 7.857 6.583 1.845 1.00 69.81 92 ASN A C 1
ATOM 729 O O . ASN A 1 92 ? 8.188 5.410 2.046 1.00 69.81 92 ASN A O 1
ATOM 733 N N . THR A 1 93 ? 8.469 7.352 0.955 1.00 66.56 93 THR A N 1
ATOM 734 C CA . THR A 1 93 ? 9.717 6.997 0.279 1.00 66.56 93 THR A CA 1
ATOM 735 C C . THR A 1 93 ? 10.676 8.156 0.469 1.00 66.56 93 THR A C 1
ATOM 737 O O . THR A 1 93 ? 10.410 9.269 0.019 1.00 66.56 93 THR A O 1
ATOM 740 N N . GLY A 1 94 ? 11.772 7.892 1.171 1.00 58.97 94 GLY A N 1
ATOM 741 C CA . GLY A 1 94 ? 12.818 8.869 1.429 1.00 58.97 94 GLY A CA 1
ATOM 742 C C . GLY A 1 94 ? 14.148 8.375 0.892 1.00 58.97 94 GLY A C 1
ATOM 743 O O . GLY A 1 94 ? 14.436 7.175 0.918 1.00 58.97 94 GLY A O 1
ATOM 744 N N . ILE A 1 95 ? 14.955 9.316 0.423 1.00 55.94 95 ILE A N 1
ATOM 745 C CA . ILE A 1 95 ? 16.391 9.119 0.297 1.00 55.94 95 ILE A CA 1
ATOM 746 C C . ILE A 1 95 ? 16.963 9.517 1.654 1.00 55.94 95 ILE A C 1
ATOM 748 O O . ILE A 1 95 ? 17.022 10.700 1.978 1.00 55.94 95 ILE A O 1
ATOM 752 N N . THR A 1 96 ? 17.355 8.546 2.475 1.00 52.88 96 THR A N 1
ATOM 753 C CA . THR A 1 96 ? 18.274 8.854 3.568 1.00 52.88 96 THR A CA 1
ATOM 754 C C . THR A 1 96 ? 19.582 9.255 2.904 1.00 52.88 96 THR A C 1
ATOM 756 O O . THR A 1 96 ? 20.234 8.424 2.271 1.00 52.88 96 THR A O 1
ATOM 759 N N . SER A 1 97 ? 19.986 10.518 3.039 1.00 46.47 97 SER A N 1
ATOM 760 C CA . SER A 1 97 ? 21.361 10.953 2.778 1.00 46.47 97 SER A CA 1
ATOM 761 C C . SER A 1 97 ? 22.277 10.381 3.866 1.00 46.47 97 SER A C 1
ATOM 763 O O . SER A 1 97 ? 22.956 11.102 4.584 1.00 46.47 97 SER A O 1
ATOM 765 N N . GLY A 1 98 ? 22.221 9.068 4.063 1.00 41.97 98 GLY A N 1
ATOM 766 C CA . GLY A 1 98 ? 23.030 8.347 5.018 1.00 41.97 98 GLY A CA 1
ATOM 767 C C . GLY A 1 98 ? 24.340 8.002 4.347 1.00 41.97 98 GLY A C 1
ATOM 768 O O . GLY A 1 98 ? 24.510 6.889 3.854 1.00 41.97 98 GLY A O 1
ATOM 769 N N . ARG A 1 99 ? 25.286 8.940 4.361 1.00 42.22 99 ARG A N 1
ATOM 770 C CA . ARG A 1 99 ? 26.651 8.490 4.605 1.00 42.22 99 ARG A CA 1
ATOM 771 C C . ARG A 1 99 ? 26.641 7.960 6.046 1.00 42.22 99 ARG A C 1
ATOM 773 O O . ARG A 1 99 ? 26.253 8.680 6.953 1.00 42.22 99 ARG A O 1
ATOM 780 N N . GLU A 1 100 ? 26.964 6.679 6.198 1.00 47.81 100 GLU A N 1
ATOM 781 C CA . GLU A 1 100 ? 27.474 6.082 7.442 1.00 47.81 100 GLU A CA 1
ATOM 782 C C . GLU A 1 100 ? 26.563 6.095 8.681 1.00 47.81 100 GLU A C 1
ATOM 784 O O . GLU A 1 100 ? 26.775 6.846 9.620 1.00 47.81 100 GLU A O 1
ATOM 789 N N . VAL A 1 101 ? 25.631 5.140 8.772 1.00 46.47 101 VAL A N 1
ATOM 790 C CA . VAL A 1 101 ? 25.314 4.539 10.093 1.00 46.47 101 VAL A CA 1
ATOM 791 C C . VAL A 1 101 ? 25.307 3.005 10.033 1.00 46.47 101 VAL A C 1
ATOM 793 O O . VAL A 1 101 ? 25.534 2.346 11.037 1.00 46.47 101 VAL A O 1
ATOM 796 N N . THR A 1 102 ? 25.116 2.392 8.855 1.00 44.25 102 THR A N 1
ATOM 797 C CA . THR A 1 102 ? 25.003 0.918 8.741 1.00 44.25 102 THR A CA 1
ATOM 798 C C . THR A 1 102 ? 25.775 0.282 7.579 1.00 44.25 102 THR A C 1
ATOM 800 O O . THR A 1 102 ? 25.624 -0.912 7.338 1.00 44.25 102 THR A O 1
ATOM 803 N N . GLY A 1 103 ? 26.551 1.052 6.805 1.00 44.81 103 GLY A N 1
ATOM 804 C CA . GLY A 1 103 ? 27.196 0.549 5.580 1.00 44.81 103 GLY A CA 1
ATOM 805 C C . GLY A 1 103 ? 26.216 0.110 4.476 1.00 44.81 103 GLY A C 1
ATOM 806 O O . GLY A 1 103 ? 26.634 -0.463 3.472 1.00 44.81 103 GLY A O 1
ATOM 807 N N . LYS A 1 104 ? 24.906 0.358 4.634 1.00 48.66 104 LYS A N 1
ATOM 808 C CA . LYS A 1 104 ? 23.883 -0.031 3.656 1.00 48.66 104 LYS A CA 1
ATOM 809 C C . LYS A 1 104 ? 23.679 1.053 2.604 1.00 48.66 104 LYS A C 1
ATOM 811 O O . LYS A 1 104 ? 23.329 2.188 2.909 1.00 48.66 104 LYS A O 1
ATOM 816 N N . MET A 1 105 ? 23.850 0.645 1.353 1.00 54.72 105 MET A N 1
ATOM 817 C CA . MET A 1 105 ? 23.589 1.435 0.156 1.00 54.72 105 MET A CA 1
ATOM 818 C C . MET A 1 105 ? 22.104 1.860 0.067 1.00 54.72 105 MET A C 1
ATOM 820 O O . MET A 1 105 ? 21.208 1.081 0.403 1.00 54.72 105 MET A O 1
ATOM 824 N N . GLY A 1 106 ? 21.829 3.083 -0.406 1.00 58.75 106 GLY A N 1
ATOM 825 C CA . GLY A 1 106 ? 20.463 3.576 -0.625 1.00 58.75 106 GLY A CA 1
ATOM 826 C C . GLY A 1 106 ? 19.686 2.738 -1.653 1.00 58.75 106 GLY A C 1
ATOM 827 O O . GLY A 1 106 ? 20.232 2.341 -2.678 1.00 58.75 106 GLY A O 1
ATOM 828 N N . LYS A 1 107 ? 18.397 2.477 -1.386 1.00 68.00 107 LYS A N 1
ATOM 829 C CA . LYS A 1 107 ? 17.537 1.577 -2.192 1.00 68.00 107 LYS A CA 1
ATOM 830 C C . LYS A 1 107 ? 16.895 2.232 -3.425 1.00 68.00 107 LYS A C 1
ATOM 832 O O . LYS A 1 107 ? 16.201 1.557 -4.176 1.00 68.00 107 LYS A O 1
ATOM 837 N N . ILE A 1 108 ? 17.073 3.541 -3.614 1.00 69.25 108 ILE A N 1
ATOM 838 C CA . ILE A 1 108 ? 16.542 4.292 -4.760 1.00 69.25 108 ILE A CA 1
ATOM 839 C C . ILE A 1 108 ? 17.702 4.558 -5.709 1.00 69.25 108 ILE A C 1
ATOM 841 O O . ILE A 1 108 ? 18.616 5.304 -5.363 1.00 69.25 108 ILE A O 1
ATOM 845 N N . LEU A 1 109 ? 17.662 3.955 -6.893 1.00 69.88 109 LEU A N 1
ATOM 846 C CA . LEU A 1 109 ? 18.710 4.090 -7.899 1.00 69.88 109 LEU A CA 1
ATOM 847 C C . LEU A 1 109 ? 18.410 5.243 -8.856 1.00 69.88 109 LEU A C 1
ATOM 849 O O . LEU A 1 109 ? 17.271 5.458 -9.272 1.00 69.88 109 LEU A O 1
ATOM 853 N N . HIS A 1 110 ? 19.453 5.970 -9.241 1.00 73.25 110 HIS A N 1
ATOM 854 C CA . HIS A 1 110 ? 19.384 6.954 -10.306 1.00 73.25 110 HIS A CA 1
ATOM 855 C C . HIS A 1 110 ? 19.401 6.231 -11.666 1.00 73.25 110 HIS A C 1
ATOM 857 O O . HIS A 1 110 ? 20.414 5.608 -11.998 1.00 73.25 110 HIS A O 1
ATOM 863 N N . PRO A 1 111 ? 18.354 6.350 -12.504 1.00 73.12 111 PRO A N 1
ATOM 864 C CA . PRO A 1 111 ? 18.165 5.492 -13.681 1.00 73.12 111 PRO A CA 1
ATOM 865 C C . PRO A 1 111 ? 19.270 5.634 -14.736 1.00 73.12 111 PRO A C 1
ATOM 867 O O . PRO A 1 111 ? 19.579 4.677 -15.432 1.00 73.12 111 PRO A O 1
ATOM 870 N N . VAL A 1 112 ? 19.905 6.808 -14.827 1.00 78.38 112 VAL A N 1
ATOM 871 C CA . VAL A 1 112 ? 21.010 7.058 -15.774 1.00 78.38 112 VAL A CA 1
ATOM 872 C C . VAL A 1 112 ? 22.370 6.616 -15.224 1.00 78.38 112 VAL A C 1
ATOM 874 O O . VAL A 1 112 ? 23.263 6.279 -15.989 1.00 78.38 112 VAL A O 1
ATOM 877 N N . ARG A 1 113 ? 22.554 6.639 -13.897 1.00 74.31 113 ARG A N 1
ATOM 878 C CA . ARG A 1 113 ? 23.875 6.429 -13.275 1.00 74.31 113 ARG A CA 1
ATOM 879 C C . ARG A 1 113 ? 24.037 5.024 -12.699 1.00 74.31 113 ARG A C 1
ATOM 881 O O . ARG A 1 113 ? 25.155 4.637 -12.394 1.00 74.31 113 ARG A O 1
ATOM 888 N N . GLY A 1 114 ? 22.939 4.298 -12.470 1.00 73.38 114 GLY A N 1
ATOM 889 C CA . GLY A 1 114 ? 22.944 2.984 -11.814 1.00 73.38 114 GLY A CA 1
ATOM 890 C C . GLY A 1 114 ? 23.357 3.011 -10.335 1.00 73.38 114 GLY A C 1
ATOM 891 O O . GLY A 1 114 ? 23.360 1.976 -9.681 1.00 73.38 114 GLY A O 1
ATOM 892 N N . MET A 1 115 ? 23.687 4.185 -9.798 1.00 74.94 115 MET A N 1
ATOM 893 C CA . MET A 1 115 ? 24.092 4.401 -8.412 1.00 74.94 115 MET A CA 1
ATOM 894 C C . MET A 1 115 ? 22.915 4.917 -7.576 1.00 74.94 115 MET A C 1
ATOM 896 O O . MET A 1 115 ? 21.980 5.493 -8.143 1.00 74.94 115 MET A O 1
ATOM 900 N N . PRO A 1 116 ? 22.947 4.763 -6.241 1.00 68.06 116 PRO A N 1
ATOM 901 C CA . PRO A 1 116 ? 21.956 5.366 -5.357 1.00 68.06 116 PRO A CA 1
ATOM 902 C C . PRO A 1 116 ? 21.788 6.862 -5.620 1.00 68.06 116 PRO A C 1
ATOM 904 O O . PRO A 1 116 ? 22.759 7.583 -5.857 1.00 68.06 116 PRO A O 1
ATOM 907 N N . SER A 1 117 ? 20.547 7.338 -5.566 1.00 64.56 117 SER A N 1
ATOM 908 C CA . SER A 1 117 ? 20.258 8.763 -5.674 1.00 64.56 117 SER A CA 1
ATOM 909 C C . SER A 1 117 ? 20.873 9.507 -4.487 1.00 64.56 117 SER A C 1
ATOM 911 O O . SER A 1 117 ? 20.578 9.190 -3.338 1.00 64.56 117 SER A O 1
ATOM 913 N N . MET A 1 118 ? 21.720 10.498 -4.773 1.00 60.59 118 MET A N 1
ATOM 914 C CA . MET A 1 118 ? 22.404 11.337 -3.775 1.00 60.59 118 MET A CA 1
ATOM 915 C C . MET A 1 118 ? 21.711 12.693 -3.573 1.00 60.59 118 MET A C 1
ATOM 917 O O . MET A 1 118 ? 22.341 13.663 -3.157 1.00 60.59 118 MET A O 1
ATOM 921 N N . ALA A 1 119 ? 20.426 12.798 -3.920 1.00 56.38 119 ALA A N 1
ATOM 922 C CA . ALA A 1 119 ? 19.694 14.049 -3.767 1.00 56.38 119 ALA A CA 1
ATOM 923 C C . ALA A 1 119 ? 19.584 14.437 -2.276 1.00 56.38 119 ALA A C 1
ATOM 925 O O . ALA A 1 119 ? 19.281 13.567 -1.453 1.00 56.38 119 ALA A O 1
ATOM 926 N N . PRO A 1 120 ? 19.806 15.714 -1.913 1.00 51.84 120 PRO A N 1
ATOM 927 C CA . PRO A 1 120 ? 19.701 16.156 -0.528 1.00 51.84 120 PRO A CA 1
ATOM 928 C C . PRO A 1 120 ? 18.262 15.980 -0.029 1.00 51.84 120 PRO A C 1
ATOM 930 O O . PRO A 1 120 ? 17.343 16.585 -0.571 1.00 51.84 120 PRO A O 1
ATOM 933 N N . GLY A 1 121 ? 18.076 15.123 0.981 1.00 53.66 121 GLY A N 1
ATOM 934 C CA . GLY A 1 121 ? 16.888 15.058 1.843 1.00 53.66 121 GLY A CA 1
ATOM 935 C C . GLY A 1 121 ? 15.514 15.052 1.162 1.00 53.66 121 GLY A C 1
ATOM 936 O O . GLY A 1 121 ? 14.559 15.560 1.748 1.00 53.66 121 GLY A O 1
ATOM 937 N N . ILE A 1 122 ? 15.369 14.518 -0.058 1.00 49.97 122 ILE A N 1
ATOM 938 C CA . ILE A 1 122 ? 14.062 14.511 -0.728 1.00 49.97 122 ILE A CA 1
ATOM 939 C C . ILE A 1 122 ? 13.183 13.422 -0.110 1.00 49.97 122 ILE A C 1
ATOM 941 O O . ILE A 1 122 ? 13.411 12.220 -0.283 1.00 49.97 122 ILE A O 1
ATOM 945 N N . HIS A 1 123 ? 12.141 13.873 0.584 1.00 58.03 123 HIS A N 1
ATOM 946 C CA . HIS A 1 123 ? 11.056 13.048 1.090 1.00 58.03 123 HIS A CA 1
ATOM 947 C C . HIS A 1 123 ? 9.816 13.237 0.234 1.00 58.03 123 HIS A C 1
ATOM 949 O O . HIS A 1 123 ? 9.187 14.293 0.260 1.00 58.03 123 HIS A O 1
ATOM 955 N N . VAL A 1 124 ? 9.428 12.186 -0.486 1.00 57.84 124 VAL A N 1
ATOM 956 C CA . VAL A 1 124 ? 8.153 12.170 -1.200 1.00 57.84 124 VAL A CA 1
ATOM 957 C C . VAL A 1 124 ? 7.167 11.370 -0.368 1.00 57.84 124 VAL A C 1
ATOM 959 O O . VAL A 1 124 ? 7.294 10.151 -0.213 1.00 57.84 124 VAL A O 1
ATOM 962 N N . LYS A 1 125 ? 6.174 12.076 0.170 1.00 63.50 125 LYS A N 1
ATOM 963 C CA . LYS A 1 125 ? 5.023 11.474 0.838 1.00 63.50 125 LYS A CA 1
ATOM 964 C C . LYS A 1 125 ? 3.863 11.478 -0.133 1.00 63.50 125 LYS A C 1
ATOM 966 O O . LYS A 1 125 ? 3.525 12.513 -0.698 1.00 63.50 125 LYS A O 1
ATOM 971 N N . LEU A 1 126 ? 3.259 10.316 -0.316 1.00 60.53 126 LEU A N 1
ATOM 972 C CA . LEU A 1 126 ? 2.066 10.181 -1.132 1.00 60.53 126 LEU A CA 1
ATOM 973 C C . LEU A 1 126 ? 0.969 9.626 -0.232 1.00 60.53 126 LEU A C 1
ATOM 975 O O . LEU A 1 126 ? 1.072 8.508 0.275 1.00 60.53 126 LEU A O 1
ATOM 979 N N . LYS A 1 127 ? -0.030 10.475 0.002 1.00 70.25 127 LYS A N 1
ATOM 980 C CA . LYS A 1 127 ? -1.287 10.132 0.653 1.00 70.25 127 LYS A CA 1
ATOM 981 C C . LYS A 1 127 ? -2.283 9.831 -0.458 1.0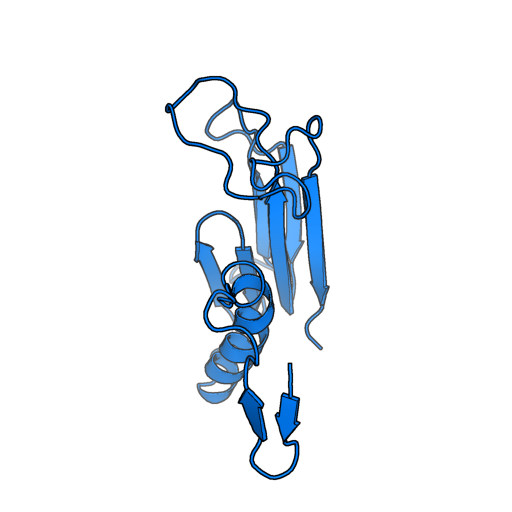0 70.25 127 LYS A C 1
ATOM 983 O O . LYS A 1 127 ? -2.479 10.667 -1.338 1.00 70.25 127 LYS A O 1
ATOM 988 N N . THR A 1 128 ? -2.868 8.643 -0.440 1.00 64.25 128 THR A N 1
ATOM 989 C CA . THR A 1 128 ? -3.843 8.236 -1.451 1.00 64.25 128 THR A CA 1
ATOM 990 C C . THR A 1 128 ? -5.164 7.947 -0.765 1.00 64.25 128 THR A C 1
ATOM 992 O O . THR A 1 128 ? -5.243 7.081 0.112 1.00 64.25 128 THR A O 1
ATOM 995 N N . TYR A 1 129 ? -6.182 8.696 -1.178 1.00 63.16 129 TYR A N 1
ATOM 996 C CA . TYR A 1 129 ? -7.568 8.394 -0.870 1.00 63.16 129 TYR A CA 1
ATOM 997 C C . TYR A 1 129 ? -7.994 7.182 -1.689 1.00 63.16 129 TYR A C 1
ATOM 999 O O . TYR A 1 129 ? -7.785 7.163 -2.903 1.00 63.16 129 TYR A O 1
ATOM 1007 N N . ILE A 1 130 ? -8.543 6.169 -1.022 1.00 60.56 130 ILE A N 1
ATOM 1008 C CA . ILE A 1 130 ? -9.067 4.986 -1.698 1.00 60.56 130 ILE A CA 1
ATOM 1009 C C . ILE A 1 130 ? -10.599 5.096 -1.641 1.00 60.56 130 ILE A C 1
ATOM 1011 O O . ILE A 1 130 ? -11.151 4.851 -0.567 1.00 60.56 130 ILE A O 1
ATOM 1015 N N . PRO A 1 131 ? -11.275 5.488 -2.740 1.00 50.97 131 PRO A N 1
ATOM 1016 C CA . PRO A 1 131 ? -12.735 5.615 -2.779 1.00 50.97 131 PRO A CA 1
ATOM 1017 C C . PRO A 1 131 ? -13.410 4.277 -2.471 1.00 50.97 131 PRO A C 1
ATOM 1019 O O . PRO A 1 131 ? -12.972 3.246 -3.029 1.00 50.97 131 PRO A O 1
#

Secondary structure (DSSP, 8-state):
-EEETTTTEEE-SSTT-----HHHHHHHHHHHHHHHHHHTT--SEEEE-STTEEEEES-BTTBSSEEEEEE-SSSTT-EEEEEEESSEEEEEEE----SSSSSPPPS-B-TTTSSBP--TT-EEEEEEE--

pLDDT: mean 75.58, std 13.41, range [41.97, 94.81]

Sequence (131 aa):
MVHDPDDRTIRFRNKLVQVDFGGFVKRYTPERIRKLLLAHEILDAFISFGESSVLALGNHPHGVGRKAGVNHQMITGESVFSFDLQNESLSNTGITSGREVTGKMGKILHPVRGMPSMAPGIHVKLKTYIP

Foldseek 3Di:
DDADVVVRDDDDPDPPDDDDCPVPCLVVVQLVVVVVCVVVVNQFDWDDPPPFKIFTGAQDPVDGFDKDFDADPVDPPHGPDIDGDYRKMKGKDWFDLDPDDPPDATPDADPVPRGHDNDPTDIDIDIDRDD

Radius of gyration: 18.44 Å; chains: 1; bounding box: 44×29×47 Å